Protein AF-A0A954SCN5-F1 (afdb_monomer_lite)

Structure (mmCIF, N/CA/C/O backbone):
data_AF-A0A954SCN5-F1
#
_entry.id   AF-A0A954SCN5-F1
#
loop_
_atom_site.group_PDB
_atom_site.id
_atom_site.type_symbol
_atom_site.label_atom_id
_atom_site.label_alt_id
_atom_site.label_comp_id
_atom_site.label_asym_id
_atom_site.label_entity_id
_atom_site.label_seq_id
_atom_site.pdbx_PDB_ins_code
_atom_site.Cartn_x
_atom_site.Cartn_y
_atom_site.Cartn_z
_atom_site.occupancy
_atom_site.B_iso_or_equiv
_atom_site.auth_seq_id
_atom_site.auth_comp_id
_atom_site.auth_asym_id
_atom_site.auth_atom_id
_atom_site.pdbx_PDB_model_num
ATOM 1 N N . MET A 1 1 ? 7.793 7.315 -69.619 1.00 40.84 1 MET A N 1
ATOM 2 C CA . MET A 1 1 ? 7.894 6.250 -68.596 1.00 40.84 1 MET A CA 1
ATOM 3 C C . MET A 1 1 ? 8.295 6.892 -67.273 1.00 40.84 1 MET A C 1
ATOM 5 O O . MET A 1 1 ? 9.428 7.329 -67.147 1.00 40.84 1 MET A O 1
ATOM 9 N N . ARG A 1 2 ? 7.357 7.058 -66.333 1.00 42.47 2 ARG A N 1
ATOM 10 C CA . ARG A 1 2 ? 7.605 7.572 -64.973 1.00 42.47 2 ARG A CA 1
ATOM 11 C C . ARG A 1 2 ? 7.164 6.473 -64.011 1.00 42.47 2 ARG A C 1
ATOM 13 O O . ARG A 1 2 ? 5.983 6.153 -63.969 1.00 42.47 2 ARG A O 1
ATOM 20 N N . MET A 1 3 ? 8.121 5.859 -63.327 1.00 42.41 3 MET A N 1
ATOM 21 C CA . MET A 1 3 ? 7.890 4.752 -62.403 1.00 42.41 3 MET A CA 1
ATOM 22 C C . MET A 1 3 ? 7.746 5.337 -60.997 1.00 42.41 3 MET A C 1
ATOM 24 O O . MET A 1 3 ? 8.707 5.869 -60.448 1.00 42.41 3 MET A O 1
ATOM 28 N N . GLN A 1 4 ? 6.529 5.322 -60.453 1.00 46.72 4 GLN A N 1
ATOM 29 C CA . GLN A 1 4 ? 6.263 5.678 -59.061 1.00 46.72 4 GLN A CA 1
ATOM 30 C C . GLN A 1 4 ? 6.435 4.416 -58.208 1.00 46.72 4 GLN A C 1
ATOM 32 O O . GLN A 1 4 ? 5.662 3.472 -58.350 1.00 46.72 4 GLN A O 1
ATOM 37 N N . LEU A 1 5 ? 7.455 4.386 -57.344 1.00 46.91 5 LEU A N 1
ATOM 38 C CA . LEU A 1 5 ? 7.540 3.391 -56.275 1.00 46.91 5 LEU A CA 1
ATOM 39 C C . LEU A 1 5 ? 6.597 3.811 -55.144 1.00 46.91 5 LEU A C 1
ATOM 41 O O . LEU A 1 5 ? 6.827 4.812 -54.467 1.00 46.91 5 LEU A O 1
ATOM 45 N N . LEU A 1 6 ? 5.539 3.028 -54.951 1.00 47.97 6 LEU A N 1
ATOM 46 C CA . LEU A 1 6 ? 4.657 3.116 -53.797 1.00 47.97 6 LEU A CA 1
ATOM 47 C C . LEU A 1 6 ? 5.361 2.427 -52.615 1.00 47.97 6 LEU A C 1
ATOM 49 O O . LEU A 1 6 ? 5.462 1.202 -52.567 1.00 47.97 6 LEU A O 1
ATOM 53 N N . GLY A 1 7 ? 5.902 3.216 -51.688 1.00 48.44 7 GLY A N 1
ATOM 54 C CA . GLY A 1 7 ? 6.457 2.715 -50.432 1.00 48.44 7 GLY A CA 1
ATOM 55 C C . GLY A 1 7 ? 5.331 2.244 -49.517 1.00 48.44 7 GLY A C 1
ATOM 56 O O . GLY A 1 7 ? 4.595 3.056 -48.962 1.00 48.44 7 GLY A O 1
ATOM 57 N N . MET A 1 8 ? 5.175 0.929 -49.387 1.00 52.06 8 MET A N 1
ATOM 58 C CA . MET A 1 8 ? 4.212 0.301 -48.489 1.00 52.06 8 MET A CA 1
ATOM 59 C C . MET A 1 8 ? 4.781 0.313 -47.065 1.00 52.06 8 MET A C 1
ATOM 61 O O . MET A 1 8 ? 5.504 -0.594 -46.657 1.00 52.06 8 MET A O 1
ATOM 65 N N . THR A 1 9 ? 4.490 1.374 -46.313 1.00 59.44 9 THR A N 1
ATOM 66 C CA . THR A 1 9 ? 4.829 1.470 -44.890 1.00 59.44 9 THR A CA 1
ATOM 67 C C . THR A 1 9 ? 3.979 0.465 -44.117 1.00 59.44 9 THR A C 1
ATOM 69 O O . THR A 1 9 ? 2.785 0.666 -43.903 1.00 59.44 9 THR A O 1
ATOM 72 N N . CYS A 1 10 ? 4.587 -0.654 -43.729 1.00 43.25 10 CYS A N 1
ATOM 73 C CA . CYS A 1 10 ? 3.977 -1.639 -42.850 1.00 43.25 10 CYS A CA 1
ATOM 74 C C . CYS A 1 10 ? 3.870 -1.034 -41.441 1.00 43.25 10 CYS A C 1
ATOM 76 O O . CYS A 1 10 ? 4.839 -1.016 -40.684 1.00 43.25 10 CYS A O 1
ATOM 78 N N . CYS A 1 11 ? 2.702 -0.489 -41.094 1.00 50.59 11 CYS A N 1
ATOM 79 C CA . CYS A 1 11 ? 2.369 -0.175 -39.710 1.00 50.59 11 CYS A CA 1
ATOM 80 C C . CYS A 1 11 ? 2.245 -1.492 -38.939 1.00 50.59 11 CYS A C 1
ATOM 82 O O . CYS A 1 11 ? 1.202 -2.144 -38.971 1.00 50.59 11 CYS A O 1
ATOM 84 N N . LEU A 1 12 ? 3.315 -1.887 -38.250 1.00 52.00 12 LEU A N 1
ATOM 85 C CA . LEU A 1 12 ? 3.255 -2.901 -37.204 1.00 52.00 12 LEU A CA 1
ATOM 86 C C . LEU A 1 12 ? 2.346 -2.359 -36.098 1.00 52.00 12 LEU A C 1
ATOM 88 O O . LEU A 1 12 ? 2.745 -1.522 -35.290 1.00 52.00 12 LEU A O 1
ATOM 92 N N . LEU A 1 13 ? 1.088 -2.796 -36.107 1.00 47.56 13 LEU A N 1
ATOM 93 C CA . LEU A 1 13 ? 0.166 -2.575 -35.006 1.00 47.56 13 LEU A CA 1
ATOM 94 C C . LEU A 1 13 ? 0.735 -3.317 -33.799 1.00 47.56 13 LEU A C 1
ATOM 96 O O . LEU A 1 13 ? 0.722 -4.545 -33.748 1.00 47.56 13 LEU A O 1
ATOM 100 N N . TRP A 1 14 ? 1.274 -2.556 -32.850 1.00 53.56 14 TRP A N 1
ATOM 101 C CA . TRP A 1 14 ? 1.731 -3.072 -31.570 1.00 53.56 14 TRP A CA 1
ATOM 102 C C . TRP A 1 14 ? 0.504 -3.613 -30.834 1.00 53.56 14 TRP A C 1
ATOM 104 O O . TRP A 1 14 ? -0.283 -2.869 -30.248 1.00 53.56 14 TRP A O 1
ATOM 114 N N . THR A 1 15 ? 0.278 -4.918 -30.925 1.00 53.78 15 THR A N 1
ATOM 115 C CA . THR A 1 15 ? -0.713 -5.589 -30.094 1.00 53.78 15 THR A CA 1
ATOM 116 C C . THR A 1 15 ? -0.246 -5.446 -28.654 1.00 53.78 15 THR A C 1
ATOM 118 O O . THR A 1 15 ? 0.832 -5.934 -28.317 1.00 53.78 15 THR A O 1
ATOM 121 N N . ALA A 1 16 ? -1.025 -4.760 -27.816 1.00 57.28 16 ALA A N 1
ATOM 122 C CA . ALA A 1 16 ? -0.780 -4.730 -26.382 1.00 57.28 16 ALA A CA 1
ATOM 123 C C . ALA A 1 16 ? -0.778 -6.179 -25.874 1.00 57.28 16 ALA A C 1
ATOM 125 O O . ALA A 1 16 ? -1.826 -6.828 -25.834 1.00 57.28 16 ALA A O 1
ATOM 126 N N . SER A 1 17 ? 0.406 -6.709 -25.566 1.00 55.81 17 SER A N 1
ATOM 127 C CA . SER A 1 17 ? 0.547 -8.050 -25.011 1.00 55.81 17 SER A CA 1
ATOM 128 C C . SER A 1 17 ? -0.240 -8.124 -23.710 1.00 55.81 17 SER A C 1
ATOM 130 O O . SER A 1 17 ? -0.035 -7.318 -22.811 1.00 55.81 17 SER A O 1
ATOM 132 N N . ALA A 1 18 ? -1.110 -9.126 -23.581 1.00 66.19 18 ALA A N 1
ATOM 133 C CA . ALA A 1 18 ? -1.807 -9.447 -22.332 1.00 66.19 18 ALA A CA 1
ATOM 134 C C . ALA A 1 18 ? -0.878 -10.087 -21.274 1.00 66.19 18 ALA A C 1
ATOM 136 O O . ALA A 1 18 ? -1.347 -10.694 -20.314 1.00 66.19 18 ALA A O 1
ATOM 137 N N . MET A 1 19 ? 0.435 -9.989 -21.481 1.00 86.19 19 MET A N 1
ATOM 138 C CA . MET A 1 19 ? 1.474 -10.594 -20.661 1.00 86.19 19 MET A CA 1
ATOM 139 C C . MET A 1 19 ? 2.050 -9.546 -19.711 1.00 86.19 19 MET A C 1
ATOM 141 O O . MET A 1 19 ? 2.024 -8.350 -20.004 1.00 86.19 19 MET A O 1
ATOM 145 N N . ALA A 1 20 ? 2.5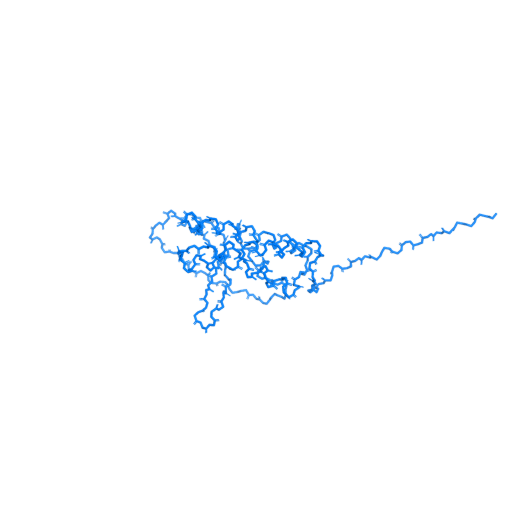85 -10.009 -18.585 1.00 91.88 20 ALA A N 1
ATOM 146 C CA . ALA A 1 20 ? 3.444 -9.193 -17.740 1.00 91.88 20 ALA A CA 1
ATOM 147 C C . ALA A 1 20 ? 4.634 -8.669 -18.570 1.00 91.88 20 ALA A C 1
ATOM 149 O O . ALA A 1 20 ? 5.142 -9.364 -19.454 1.00 91.88 20 ALA A O 1
ATOM 150 N N . GLN A 1 21 ? 5.019 -7.425 -18.320 1.00 94.38 21 GLN A N 1
ATOM 151 C CA . GLN A 1 21 ? 6.097 -6.709 -18.994 1.00 94.38 21 GLN A CA 1
ATOM 152 C C . GLN A 1 21 ? 6.635 -5.628 -18.048 1.00 94.38 21 GLN A C 1
ATOM 154 O O . GLN A 1 21 ? 5.882 -5.118 -17.209 1.00 94.38 21 GLN A O 1
ATOM 159 N N . PRO A 1 22 ? 7.901 -5.216 -18.193 1.00 96.69 22 PRO A N 1
ATOM 160 C CA . PRO A 1 22 ? 8.422 -4.094 -17.431 1.00 96.69 22 PRO A CA 1
ATOM 161 C C . PRO A 1 22 ? 7.685 -2.797 -17.788 1.00 96.69 22 PRO A C 1
ATOM 163 O O . PRO A 1 22 ? 7.154 -2.632 -18.891 1.00 96.69 22 PRO A O 1
ATOM 166 N N . ALA A 1 23 ? 7.683 -1.841 -16.860 1.00 97.06 23 ALA A N 1
ATOM 167 C CA . ALA A 1 23 ? 7.334 -0.465 -17.196 1.00 97.06 23 ALA A CA 1
ATOM 168 C C . ALA A 1 23 ? 8.365 0.111 -18.190 1.00 97.06 23 ALA A C 1
ATOM 170 O O . ALA A 1 23 ? 9.529 -0.299 -18.160 1.00 97.06 23 ALA A O 1
ATOM 171 N N . PRO A 1 24 ? 7.982 1.082 -19.041 1.00 97.31 24 PRO A N 1
ATOM 172 C CA . PRO A 1 24 ? 8.946 1.831 -19.841 1.00 97.31 24 PRO A CA 1
ATOM 173 C C . PRO A 1 24 ? 10.072 2.389 -18.964 1.00 97.31 24 PRO A C 1
ATOM 175 O O . PRO A 1 24 ? 9.809 2.891 -17.875 1.00 97.31 24 PRO A O 1
ATOM 178 N N . GLU A 1 25 ? 11.314 2.346 -19.448 1.00 97.50 25 GLU A N 1
ATOM 179 C CA . GLU A 1 25 ? 12.508 2.750 -18.690 1.00 97.50 25 GLU A CA 1
ATOM 180 C C . GLU A 1 25 ? 12.372 4.077 -17.910 1.00 97.50 25 GLU A C 1
ATOM 182 O O . GLU A 1 25 ? 12.637 4.076 -16.705 1.00 97.50 25 GLU A O 1
ATOM 187 N N . PRO A 1 26 ? 11.916 5.199 -18.514 1.00 98.12 26 PRO A N 1
ATOM 188 C CA . PRO A 1 26 ? 11.768 6.449 -17.766 1.00 98.12 26 PRO A CA 1
ATOM 189 C C . PRO A 1 26 ? 10.732 6.353 -16.637 1.00 98.12 26 PRO A C 1
ATOM 191 O O . PRO A 1 26 ? 10.919 6.954 -15.580 1.00 98.12 26 PRO A O 1
ATOM 194 N N . ASP A 1 27 ? 9.657 5.587 -16.832 1.00 98.50 27 ASP A N 1
ATOM 195 C CA . ASP A 1 27 ? 8.638 5.363 -15.807 1.00 98.50 27 ASP A CA 1
ATOM 196 C C . ASP A 1 27 ? 9.144 4.436 -14.705 1.00 98.50 27 ASP A C 1
ATOM 198 O O . ASP A 1 27 ? 8.900 4.704 -13.532 1.00 98.50 27 ASP A O 1
ATOM 202 N N . ARG A 1 28 ? 9.890 3.382 -15.058 1.00 98.44 28 ARG A N 1
ATOM 203 C CA . ARG A 1 28 ? 10.504 2.475 -14.085 1.00 98.44 28 ARG A CA 1
ATOM 204 C C . ARG A 1 28 ? 11.425 3.236 -13.135 1.00 98.44 28 ARG A C 1
ATOM 206 O O . ARG A 1 28 ? 11.223 3.157 -11.928 1.00 98.44 28 ARG A O 1
ATOM 213 N N . ILE A 1 29 ? 12.360 4.023 -13.674 1.00 98.56 29 ILE A N 1
ATOM 214 C CA . ILE A 1 29 ? 13.306 4.827 -12.879 1.00 98.56 29 ILE A CA 1
ATOM 215 C C . ILE A 1 29 ? 12.553 5.765 -11.930 1.00 98.56 29 ILE A C 1
ATOM 217 O O . ILE A 1 29 ? 12.872 5.862 -10.746 1.00 98.56 29 ILE A O 1
ATOM 221 N N . ARG A 1 30 ? 11.518 6.441 -12.435 1.00 98.62 30 ARG A N 1
ATOM 222 C CA . ARG A 1 30 ? 10.698 7.366 -11.647 1.00 98.62 30 ARG A CA 1
ATOM 223 C C . ARG A 1 30 ? 9.933 6.658 -10.523 1.00 98.62 30 ARG A C 1
ATOM 225 O O . ARG A 1 30 ? 9.871 7.172 -9.408 1.00 98.62 30 ARG A O 1
ATOM 232 N N . LEU A 1 31 ? 9.363 5.483 -10.795 1.00 98.81 31 LEU A N 1
ATOM 233 C CA . LEU A 1 31 ? 8.662 4.672 -9.794 1.00 98.81 31 LEU A CA 1
ATOM 234 C C . LEU A 1 31 ? 9.622 4.111 -8.736 1.00 98.81 31 LEU A C 1
ATOM 236 O O . LEU A 1 31 ? 9.275 4.089 -7.557 1.00 98.81 31 LEU A O 1
ATOM 240 N N . GLU A 1 32 ? 10.825 3.692 -9.131 1.00 98.81 32 GLU A N 1
ATOM 241 C CA . GLU A 1 32 ? 11.883 3.242 -8.216 1.00 98.81 32 GLU A CA 1
ATOM 242 C C . GLU A 1 32 ? 12.335 4.370 -7.283 1.00 98.81 32 GLU A C 1
ATOM 244 O O . GLU A 1 32 ? 12.417 4.167 -6.071 1.00 98.81 32 GLU A O 1
ATOM 249 N N . GLN A 1 33 ? 12.547 5.575 -7.819 1.00 98.81 33 GLN A N 1
ATOM 250 C CA . GLN A 1 33 ? 12.853 6.766 -7.020 1.00 98.81 33 GLN A CA 1
ATOM 251 C C . GLN A 1 33 ? 11.730 7.073 -6.023 1.00 98.81 33 GLN A C 1
ATOM 253 O O . GLN A 1 33 ? 11.984 7.200 -4.826 1.00 98.81 33 GLN A O 1
ATOM 258 N N . GLY A 1 34 ? 10.477 7.106 -6.486 1.00 98.81 34 GLY A N 1
ATOM 259 C CA . GLY A 1 34 ? 9.328 7.353 -5.614 1.00 98.81 34 GLY A CA 1
ATOM 260 C C . GLY A 1 34 ? 9.143 6.281 -4.532 1.00 98.81 34 GLY A C 1
ATOM 261 O O . GLY A 1 34 ? 8.738 6.595 -3.410 1.00 98.81 34 GLY A O 1
ATOM 262 N N . LEU A 1 35 ? 9.465 5.019 -4.836 1.00 98.88 35 LEU A N 1
ATOM 263 C CA . LEU A 1 35 ? 9.464 3.927 -3.864 1.00 98.88 35 LEU A CA 1
ATOM 264 C C . LEU A 1 35 ? 10.562 4.100 -2.807 1.00 98.88 35 LEU A C 1
ATOM 266 O O . LEU A 1 35 ? 10.306 3.843 -1.627 1.00 98.88 35 LEU A O 1
ATOM 270 N N . GLU A 1 36 ? 11.764 4.517 -3.201 1.00 98.81 36 GLU A N 1
ATOM 271 C CA . GLU A 1 36 ? 12.873 4.746 -2.270 1.00 98.81 36 GLU A CA 1
ATOM 272 C C . GLU A 1 36 ? 12.588 5.931 -1.338 1.00 98.81 36 GLU A C 1
ATOM 274 O O . GLU A 1 36 ? 12.784 5.835 -0.122 1.00 98.81 36 GLU A O 1
ATOM 279 N N . GLU A 1 37 ? 12.030 7.015 -1.878 1.00 98.69 37 GLU A N 1
ATOM 280 C CA . GLU A 1 37 ? 11.564 8.165 -1.100 1.00 98.69 37 GLU A CA 1
ATOM 281 C C . GLU A 1 37 ? 10.512 7.748 -0.067 1.00 98.69 37 GLU A C 1
ATOM 283 O O . GLU A 1 37 ? 10.678 8.002 1.129 1.00 98.69 37 GLU A O 1
ATOM 288 N N . LEU A 1 38 ? 9.453 7.050 -0.494 1.00 98.69 38 LEU A N 1
ATOM 289 C CA . LEU A 1 38 ? 8.402 6.576 0.409 1.00 98.69 38 LEU A CA 1
ATOM 290 C C . LEU A 1 38 ? 8.958 5.608 1.467 1.00 98.69 38 LEU A C 1
ATOM 292 O O . LEU A 1 38 ? 8.599 5.689 2.642 1.00 98.69 38 LEU A O 1
ATOM 296 N N . SER A 1 39 ? 9.871 4.717 1.074 1.00 98.44 39 SER A N 1
ATOM 297 C CA . SER A 1 39 ? 10.533 3.783 1.994 1.00 98.44 39 SER A CA 1
ATOM 298 C C . SER A 1 39 ? 11.375 4.516 3.038 1.00 98.44 39 SER A C 1
ATOM 300 O O . SER A 1 39 ? 11.397 4.121 4.204 1.00 98.44 39 SER A O 1
ATOM 302 N N . THR A 1 40 ? 12.039 5.602 2.648 1.00 98.44 40 THR A N 1
ATOM 303 C CA . THR A 1 40 ? 12.792 6.468 3.560 1.00 98.44 40 THR A CA 1
ATOM 304 C C . THR A 1 40 ? 11.864 7.173 4.545 1.00 98.44 40 THR A C 1
ATOM 306 O O . THR A 1 40 ? 12.113 7.143 5.752 1.00 98.44 40 THR A O 1
ATOM 309 N N . GLN A 1 41 ? 10.747 7.726 4.068 1.00 97.50 41 GLN A N 1
ATOM 310 C CA . GLN A 1 41 ? 9.759 8.371 4.932 1.00 97.50 41 GLN A CA 1
ATOM 311 C C . GLN A 1 41 ? 9.169 7.379 5.952 1.00 97.50 41 GLN A C 1
ATOM 313 O O . GLN A 1 41 ? 9.118 7.687 7.142 1.00 97.50 41 GLN A O 1
ATOM 318 N N . LEU A 1 42 ? 8.829 6.156 5.528 1.00 96.94 42 LEU A N 1
ATOM 319 C CA . LEU A 1 42 ? 8.351 5.082 6.412 1.00 96.94 42 LEU A CA 1
ATOM 320 C C . LEU A 1 42 ? 9.377 4.692 7.487 1.00 96.94 42 LEU A C 1
ATOM 322 O O . LEU A 1 42 ? 9.004 4.433 8.632 1.00 96.94 42 LEU A O 1
ATOM 326 N N . LYS A 1 43 ? 10.671 4.647 7.144 1.00 96.31 43 LYS A N 1
ATOM 327 C CA . LYS A 1 43 ? 11.749 4.387 8.116 1.00 96.31 43 LYS A CA 1
ATOM 328 C C . LYS A 1 43 ? 11.898 5.520 9.131 1.00 96.31 43 LYS A C 1
ATOM 330 O O . LYS A 1 43 ? 12.253 5.246 10.270 1.00 96.31 43 LYS A O 1
ATOM 335 N N . SER A 1 44 ? 11.623 6.761 8.727 1.00 94.75 44 SER A N 1
ATOM 336 C CA . SER A 1 44 ? 11.718 7.944 9.595 1.00 94.75 44 SER A CA 1
ATOM 337 C C . SER A 1 44 ? 10.520 8.146 10.529 1.00 94.75 44 SER A C 1
ATOM 339 O O . SER A 1 44 ? 10.564 9.022 11.391 1.00 94.75 44 SER A O 1
ATOM 341 N N . LEU A 1 45 ? 9.446 7.362 10.367 1.00 94.19 45 LEU A N 1
ATOM 342 C CA . LEU A 1 45 ? 8.301 7.408 11.272 1.00 94.19 45 LEU A CA 1
ATOM 343 C C . LEU A 1 45 ? 8.729 7.029 12.694 1.00 94.19 45 LEU A C 1
ATOM 345 O O . LEU A 1 45 ? 9.339 5.978 12.901 1.00 94.19 45 LEU A O 1
ATOM 349 N N . GLY A 1 46 ? 8.364 7.879 13.657 1.00 89.50 46 GLY A N 1
ATOM 350 C CA . GLY A 1 46 ? 8.493 7.600 15.087 1.00 89.50 46 GLY A CA 1
ATOM 351 C C . GLY A 1 46 ? 7.499 6.541 15.574 1.00 89.50 46 GLY A C 1
ATOM 352 O O . GLY A 1 46 ? 7.017 5.704 14.808 1.00 89.50 46 GLY A O 1
ATOM 353 N N . GLU A 1 47 ? 7.173 6.578 16.866 1.00 89.88 47 GLU A N 1
ATOM 354 C CA . GLU A 1 47 ? 6.178 5.673 17.446 1.00 89.88 47 GLU A CA 1
ATOM 355 C C . GLU A 1 47 ? 4.781 5.967 16.881 1.00 89.88 47 GLU A C 1
ATOM 357 O O . GLU A 1 47 ? 4.189 7.015 17.129 1.00 89.88 47 GLU A O 1
ATOM 362 N N . VAL A 1 48 ? 4.260 5.020 16.105 1.00 91.31 48 VAL A N 1
ATOM 363 C CA . VAL A 1 48 ? 2.915 5.036 15.519 1.00 91.31 48 VAL A CA 1
ATOM 364 C C . VAL A 1 48 ? 2.268 3.670 15.730 1.00 91.31 48 VAL A C 1
ATOM 366 O O . VAL A 1 48 ? 2.963 2.669 15.922 1.00 91.31 48 VAL A O 1
ATOM 369 N N . SER A 1 49 ? 0.937 3.598 15.677 1.00 88.69 49 SER A N 1
ATOM 370 C CA . SER A 1 49 ? 0.233 2.313 15.752 1.00 88.69 49 SER A CA 1
ATOM 371 C C . SER A 1 49 ? 0.709 1.368 14.648 1.00 88.69 49 SER A C 1
ATOM 373 O O . SER A 1 49 ? 0.743 1.753 13.477 1.00 88.69 49 SER A O 1
ATOM 375 N N . ALA A 1 50 ? 1.011 0.116 15.004 1.00 89.00 50 ALA A N 1
ATOM 376 C CA . ALA A 1 50 ? 1.430 -0.907 14.045 1.00 89.00 50 ALA A CA 1
ATOM 377 C C . ALA A 1 50 ? 0.409 -1.078 12.907 1.00 89.00 50 ALA A C 1
ATOM 379 O O . ALA A 1 50 ? 0.786 -1.091 11.743 1.00 89.00 50 ALA A O 1
ATOM 380 N N . VAL A 1 51 ? -0.888 -1.082 13.233 1.00 86.81 51 VAL A N 1
ATOM 381 C CA . VAL A 1 51 ? -1.966 -1.211 12.237 1.00 86.81 51 VAL A CA 1
ATOM 382 C C . VAL A 1 51 ? -1.961 -0.039 11.252 1.00 86.81 51 VAL A C 1
ATOM 384 O O . VAL A 1 51 ? -2.076 -0.235 10.050 1.00 86.81 51 VAL A O 1
ATOM 387 N N . GLN A 1 52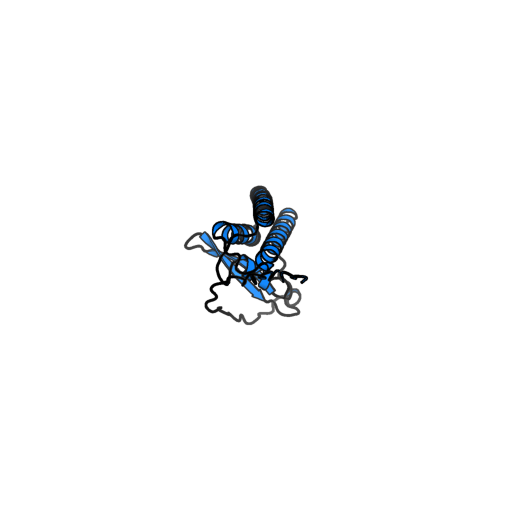 ? -1.790 1.188 11.745 1.00 87.31 52 GLN A N 1
ATOM 388 C CA . GLN A 1 52 ? -1.787 2.370 10.877 1.00 87.31 52 GLN A CA 1
ATOM 389 C C . GLN A 1 52 ? -0.514 2.430 10.021 1.00 87.31 52 GLN A C 1
ATOM 391 O O . GLN A 1 52 ? -0.549 2.872 8.874 1.00 87.31 52 GLN A O 1
ATOM 396 N N . ARG A 1 53 ? 0.615 1.954 10.562 1.00 94.62 53 ARG A N 1
ATOM 397 C CA . ARG A 1 53 ? 1.864 1.795 9.814 1.00 94.62 53 ARG A CA 1
ATOM 398 C C . ARG A 1 53 ? 1.708 0.785 8.679 1.00 94.62 53 ARG A C 1
ATOM 400 O O . ARG A 1 53 ? 2.177 1.058 7.577 1.00 94.62 53 ARG A O 1
ATOM 407 N N . ASP A 1 54 ? 1.026 -0.330 8.930 1.00 96.38 54 ASP A N 1
ATOM 408 C CA . ASP A 1 54 ? 0.788 -1.386 7.941 1.00 96.38 54 ASP A CA 1
ATOM 409 C C . ASP A 1 54 ? 0.028 -0.864 6.713 1.00 96.38 54 ASP A C 1
ATOM 411 O O . ASP A 1 54 ? 0.383 -1.198 5.581 1.00 96.38 54 ASP A O 1
ATOM 415 N N . ASP A 1 55 ? -0.964 0.013 6.911 1.00 95.19 55 ASP A N 1
ATOM 416 C CA . ASP A 1 55 ? -1.712 0.646 5.817 1.00 95.19 55 ASP A CA 1
ATOM 417 C C . ASP A 1 55 ? -0.817 1.493 4.899 1.00 95.19 55 ASP A C 1
ATOM 419 O O . ASP A 1 55 ? -1.035 1.537 3.685 1.00 95.19 55 ASP A O 1
ATOM 423 N N . ALA A 1 56 ? 0.186 2.178 5.453 1.00 95.56 56 ALA A N 1
ATOM 424 C CA . ALA A 1 56 ? 1.150 2.956 4.677 1.00 95.56 56 ALA A CA 1
ATOM 425 C C . ALA A 1 56 ? 2.217 2.056 4.024 1.00 95.56 56 ALA A C 1
ATOM 427 O O . ALA A 1 56 ? 2.589 2.259 2.865 1.00 95.56 56 ALA A O 1
ATOM 428 N N . GLU A 1 57 ? 2.682 1.030 4.741 1.00 97.38 57 GLU A N 1
ATOM 429 C CA . GLU A 1 57 ? 3.675 0.070 4.250 1.00 97.38 57 GLU A CA 1
ATOM 430 C C . GLU A 1 57 ? 3.144 -0.765 3.078 1.00 97.38 57 GLU A C 1
ATOM 432 O O . GLU A 1 57 ? 3.889 -1.053 2.136 1.00 97.38 57 GLU A O 1
ATOM 437 N N . LEU A 1 58 ? 1.848 -1.089 3.081 1.00 97.94 58 LEU A N 1
ATOM 438 C CA . LEU A 1 58 ? 1.189 -1.784 1.979 1.00 97.94 58 LEU A CA 1
ATOM 439 C C . LEU A 1 58 ? 1.367 -1.046 0.644 1.00 97.94 58 LEU A C 1
ATOM 441 O O . LEU A 1 58 ? 1.639 -1.693 -0.366 1.00 97.94 58 LEU A O 1
ATOM 445 N N . CYS A 1 59 ? 1.279 0.289 0.624 1.00 98.12 59 CYS A N 1
ATOM 446 C CA . CYS A 1 59 ? 1.473 1.076 -0.596 1.00 98.12 59 CYS A CA 1
ATOM 447 C C . CYS A 1 59 ? 2.890 0.902 -1.164 1.00 98.12 59 CYS A C 1
ATOM 449 O O . CYS A 1 59 ? 3.062 0.625 -2.353 1.00 98.12 59 CYS A O 1
ATOM 451 N N . ALA A 1 60 ? 3.912 1.002 -0.308 1.00 98.50 60 ALA A N 1
ATOM 452 C CA . ALA A 1 60 ? 5.300 0.789 -0.713 1.00 98.50 60 ALA A CA 1
ATOM 453 C C . ALA A 1 60 ? 5.534 -0.656 -1.176 1.00 98.50 60 ALA A C 1
ATOM 455 O O . ALA A 1 60 ? 6.203 -0.894 -2.183 1.00 98.50 60 ALA A O 1
ATOM 456 N N . ARG A 1 61 ? 4.952 -1.639 -0.477 1.00 98.38 61 ARG A N 1
ATOM 457 C CA . ARG A 1 61 ? 5.054 -3.044 -0.875 1.00 98.38 61 ARG A CA 1
ATOM 458 C C . ARG A 1 61 ? 4.423 -3.292 -2.239 1.00 98.38 61 ARG A C 1
ATOM 460 O O . ARG A 1 61 ? 5.062 -3.934 -3.068 1.00 98.38 61 ARG A O 1
ATOM 467 N N . ALA A 1 62 ? 3.228 -2.768 -2.487 1.00 98.62 62 ALA A N 1
ATOM 468 C CA . ALA A 1 62 ? 2.525 -2.954 -3.748 1.00 98.62 62 ALA A CA 1
ATOM 469 C C . ALA A 1 62 ? 3.369 -2.469 -4.936 1.00 98.62 62 ALA A C 1
ATOM 471 O O . ALA A 1 62 ? 3.537 -3.197 -5.917 1.00 98.62 62 ALA A O 1
ATOM 472 N N . VAL A 1 63 ? 3.963 -1.276 -4.817 1.00 98.75 63 VAL A N 1
ATOM 473 C CA . VAL A 1 63 ? 4.844 -0.698 -5.846 1.00 98.75 63 VAL A CA 1
ATOM 474 C C . VAL A 1 63 ? 6.132 -1.515 -5.996 1.00 98.75 63 VAL A C 1
ATOM 476 O O . VAL A 1 63 ? 6.556 -1.810 -7.111 1.00 98.75 63 VAL A O 1
ATOM 479 N N . ARG A 1 64 ? 6.723 -1.974 -4.886 1.00 98.69 64 ARG A N 1
ATOM 480 C CA . ARG A 1 64 ? 7.882 -2.878 -4.921 1.00 98.69 64 ARG A CA 1
ATOM 481 C C . ARG A 1 64 ? 7.571 -4.177 -5.662 1.00 98.69 64 ARG A C 1
ATOM 483 O O . ARG A 1 64 ? 8.407 -4.637 -6.431 1.00 98.69 64 ARG A O 1
ATOM 490 N N . MET A 1 65 ? 6.409 -4.785 -5.422 1.00 98.50 65 MET A N 1
ATOM 491 C CA . MET A 1 65 ? 6.040 -6.066 -6.034 1.00 98.50 65 MET A CA 1
ATOM 492 C C . MET A 1 65 ? 5.802 -5.928 -7.536 1.00 98.50 65 MET A C 1
ATOM 494 O O . MET A 1 65 ? 6.367 -6.714 -8.292 1.00 98.50 65 MET A O 1
ATOM 498 N N . ILE A 1 66 ? 5.058 -4.908 -7.983 1.00 98.50 66 ILE A N 1
ATOM 499 C CA . ILE A 1 66 ? 4.819 -4.713 -9.422 1.00 98.50 66 ILE A CA 1
ATOM 500 C C . ILE A 1 66 ? 6.119 -4.415 -10.187 1.00 98.50 66 ILE A C 1
ATOM 502 O O . ILE A 1 66 ? 6.286 -4.906 -11.301 1.00 98.50 66 ILE A O 1
ATOM 506 N N . LEU A 1 67 ? 7.056 -3.664 -9.587 1.00 98.69 67 LEU A N 1
ATOM 507 C CA . LEU A 1 67 ? 8.377 -3.399 -10.167 1.00 98.69 67 LEU A CA 1
ATOM 508 C C . LEU A 1 67 ? 9.230 -4.670 -10.207 1.00 98.69 67 LEU A C 1
ATOM 510 O O . LEU A 1 67 ? 9.763 -5.017 -11.254 1.00 98.69 67 LEU A O 1
ATOM 514 N N . LYS A 1 68 ? 9.316 -5.394 -9.083 1.00 98.38 68 LYS A N 1
ATOM 515 C CA . LYS A 1 68 ? 10.126 -6.614 -8.949 1.00 98.38 68 LYS A CA 1
ATOM 516 C C . LYS A 1 68 ? 9.700 -7.717 -9.915 1.00 98.38 68 LYS A C 1
ATOM 518 O O . LYS A 1 68 ? 10.548 -8.461 -10.395 1.00 98.38 68 LYS A O 1
ATOM 523 N N . HIS A 1 69 ? 8.397 -7.869 -10.121 1.00 97.81 69 HIS A N 1
ATOM 524 C CA . HIS A 1 69 ? 7.835 -8.944 -10.933 1.00 97.81 69 HIS A CA 1
ATOM 525 C C . HIS A 1 69 ? 7.478 -8.503 -12.355 1.00 97.81 69 HIS A C 1
ATOM 527 O O . HIS A 1 69 ? 7.004 -9.327 -13.131 1.00 97.81 69 HIS A O 1
ATOM 533 N N . GLU A 1 70 ? 7.726 -7.234 -12.702 1.00 97.62 70 GLU A N 1
ATOM 534 C CA . GLU A 1 70 ? 7.440 -6.673 -14.025 1.00 97.62 70 GLU A CA 1
ATOM 535 C C . GLU A 1 70 ? 5.980 -6.915 -14.452 1.00 97.62 70 GLU A C 1
ATOM 537 O O . GLU A 1 70 ? 5.670 -7.293 -15.576 1.00 97.62 70 GLU A O 1
ATOM 542 N N . GLU A 1 71 ? 5.036 -6.719 -13.531 1.00 97.06 71 GLU A N 1
ATOM 543 C CA . GLU A 1 71 ? 3.625 -7.077 -13.730 1.00 97.06 71 GLU A CA 1
ATOM 544 C C . GLU A 1 71 ? 2.790 -5.919 -14.318 1.00 97.06 71 GLU A C 1
ATOM 546 O O . GLU A 1 71 ? 1.656 -5.655 -13.902 1.00 97.06 71 GLU A O 1
ATOM 551 N N . PHE A 1 72 ? 3.326 -5.197 -15.312 1.00 97.38 72 PHE A N 1
ATOM 552 C CA . PHE A 1 72 ? 2.627 -4.087 -15.978 1.00 97.38 72 PHE A CA 1
ATOM 553 C C . PHE A 1 72 ? 1.797 -4.558 -17.182 1.00 97.38 72 PHE A C 1
ATOM 555 O O . PHE A 1 72 ? 2.082 -4.254 -18.337 1.00 97.38 72 PHE A O 1
ATOM 562 N N . PHE A 1 73 ? 0.689 -5.250 -16.917 1.00 95.38 73 PHE A N 1
ATOM 563 C CA . PHE A 1 73 ? -0.183 -5.820 -17.959 1.00 95.38 73 PHE A CA 1
ATOM 564 C C . PHE A 1 73 ? -0.831 -4.794 -18.910 1.00 95.38 73 PHE A C 1
ATOM 566 O O . PHE A 1 73 ? -1.326 -5.162 -19.975 1.00 95.38 73 PHE A O 1
ATOM 573 N N . LYS A 1 74 ? -0.900 -3.509 -18.528 1.00 94.75 74 LYS A N 1
ATOM 574 C CA . LYS A 1 74 ? -1.446 -2.419 -19.358 1.00 94.75 74 LYS A CA 1
ATOM 575 C C . LYS A 1 74 ? -0.646 -1.134 -19.146 1.00 94.75 74 LYS A C 1
ATOM 577 O O . LYS A 1 74 ? -0.230 -0.890 -18.014 1.00 94.75 74 LYS A O 1
ATOM 582 N N . PRO A 1 75 ? -0.559 -0.234 -20.146 1.00 94.31 75 PRO A N 1
ATOM 583 C CA . PRO A 1 75 ? 0.105 1.065 -19.979 1.00 94.31 75 PRO A CA 1
ATOM 584 C C . PRO A 1 75 ? -0.436 1.888 -18.800 1.00 94.31 75 PRO A C 1
ATOM 586 O O . PRO A 1 75 ? 0.303 2.605 -18.135 1.00 94.31 75 PRO A O 1
ATOM 589 N N . SER A 1 76 ? -1.726 1.738 -18.478 1.00 95.81 76 SER A N 1
ATOM 590 C CA . SER A 1 76 ? -2.347 2.429 -17.346 1.00 95.81 76 SER A CA 1
ATOM 591 C C . SER A 1 76 ? -1.780 2.025 -15.981 1.00 95.81 76 SER A C 1
ATOM 593 O O . SER A 1 76 ? -1.979 2.766 -15.025 1.00 95.81 76 SER A O 1
ATOM 595 N N . TYR A 1 77 ? -1.099 0.878 -15.856 1.00 97.88 77 TYR A N 1
ATOM 596 C CA . TYR A 1 77 ? -0.590 0.380 -14.571 1.00 97.88 77 TYR A CA 1
ATOM 597 C C . TYR A 1 77 ? 0.511 1.281 -14.005 1.00 97.88 77 TYR A C 1
ATOM 599 O O . TYR A 1 77 ? 0.617 1.388 -12.789 1.00 97.88 77 TYR A O 1
ATOM 607 N N . VAL A 1 78 ? 1.249 1.998 -14.861 1.00 98.31 78 VAL A N 1
ATOM 608 C CA . VAL A 1 78 ? 2.192 3.043 -14.432 1.00 98.31 78 VAL A CA 1
ATOM 609 C C . VAL A 1 78 ? 1.459 4.116 -13.625 1.00 98.31 78 VAL A C 1
ATOM 611 O O . VAL A 1 78 ? 1.815 4.390 -12.484 1.00 98.31 78 VAL A O 1
ATOM 614 N N . LYS A 1 79 ? 0.354 4.643 -14.167 1.00 98.12 79 LYS A N 1
ATOM 615 C CA . LYS A 1 79 ? -0.476 5.636 -13.473 1.00 98.12 79 LYS A CA 1
ATOM 616 C C . LYS A 1 79 ? -1.070 5.084 -12.173 1.00 98.12 79 LYS A C 1
ATOM 618 O O . LYS A 1 79 ? -1.184 5.820 -11.200 1.00 98.12 79 LYS A O 1
ATOM 623 N N . LEU A 1 80 ? -1.460 3.808 -12.145 1.00 98.31 80 LEU A N 1
ATOM 624 C CA . LEU A 1 80 ? -1.950 3.181 -10.912 1.00 98.31 80 LEU A CA 1
ATOM 625 C C . LEU A 1 80 ? -0.839 3.101 -9.853 1.00 98.31 80 LEU A C 1
ATOM 627 O O . LEU A 1 80 ? -1.102 3.357 -8.683 1.00 98.31 80 LEU A O 1
ATOM 631 N N . ALA A 1 81 ? 0.396 2.782 -10.248 1.00 98.69 81 ALA A N 1
ATOM 632 C CA . ALA A 1 81 ? 1.536 2.747 -9.334 1.00 98.69 81 ALA A CA 1
ATOM 633 C C . ALA A 1 81 ? 1.836 4.141 -8.762 1.00 98.69 81 ALA A C 1
ATOM 635 O O . ALA A 1 81 ? 2.044 4.267 -7.557 1.00 98.69 81 ALA A O 1
ATOM 636 N N . ASP A 1 82 ? 1.746 5.186 -9.589 1.00 98.50 82 ASP A N 1
ATOM 637 C CA . ASP A 1 82 ? 1.851 6.578 -9.139 1.00 98.50 82 ASP A CA 1
ATOM 638 C C . ASP A 1 82 ? 0.785 6.939 -8.101 1.00 98.50 82 ASP A C 1
ATOM 640 O O . ASP A 1 82 ? 1.107 7.473 -7.042 1.00 98.50 82 ASP A O 1
ATOM 644 N N . GLN A 1 83 ? -0.475 6.571 -8.354 1.00 98.38 83 GLN A N 1
ATOM 645 C CA . GLN A 1 83 ? -1.571 6.794 -7.406 1.00 98.38 83 GLN A CA 1
ATOM 646 C C . GLN A 1 83 ? -1.336 6.083 -6.069 1.00 98.38 83 GLN A C 1
ATOM 648 O O . GLN A 1 83 ? -1.666 6.620 -5.012 1.00 98.38 83 GLN A O 1
ATOM 653 N N . VAL A 1 84 ? -0.760 4.881 -6.096 1.00 98.62 84 VAL A N 1
ATOM 654 C CA . VAL A 1 84 ? -0.436 4.129 -4.877 1.00 98.62 84 VAL A CA 1
ATOM 655 C C . VAL A 1 84 ? 0.739 4.762 -4.126 1.00 98.62 84 VAL A C 1
ATOM 657 O O . VAL A 1 84 ? 0.701 4.824 -2.897 1.00 98.62 84 VAL A O 1
ATOM 660 N N . LEU A 1 85 ? 1.746 5.291 -4.829 1.00 98.75 85 LEU A N 1
ATOM 661 C CA . LEU A 1 85 ? 2.813 6.084 -4.209 1.00 98.75 85 LEU A CA 1
ATOM 662 C C . LEU A 1 85 ? 2.260 7.354 -3.551 1.00 98.75 85 LEU A C 1
ATOM 664 O O . LEU A 1 85 ? 2.610 7.647 -2.407 1.00 98.75 85 LEU A O 1
ATOM 668 N N . ASP A 1 86 ? 1.370 8.077 -4.236 1.00 98.31 86 ASP A N 1
ATOM 669 C CA . ASP A 1 86 ? 0.700 9.264 -3.696 1.00 98.31 86 ASP A CA 1
ATOM 670 C C . ASP A 1 86 ? -0.100 8.936 -2.434 1.00 98.31 86 ASP A C 1
ATOM 672 O O . ASP A 1 86 ? 0.041 9.617 -1.417 1.00 98.31 86 ASP A O 1
ATOM 676 N N . LEU A 1 87 ? -0.887 7.859 -2.464 1.00 97.06 87 LEU A N 1
ATOM 677 C CA . LEU A 1 87 ? -1.627 7.381 -1.299 1.00 97.06 87 LEU A CA 1
ATOM 678 C C . LEU A 1 87 ? -0.689 7.021 -0.140 1.00 97.06 87 LEU A C 1
ATOM 680 O O . LEU A 1 87 ? -0.960 7.371 1.007 1.00 97.06 87 LEU A O 1
ATOM 684 N N . GLY A 1 88 ? 0.423 6.340 -0.427 1.00 97.19 88 GLY A N 1
ATOM 685 C CA . GLY A 1 88 ? 1.450 6.025 0.565 1.00 97.19 88 GLY A CA 1
ATOM 686 C C . GLY A 1 88 ? 2.002 7.283 1.235 1.00 97.19 88 GLY A C 1
ATOM 687 O O . GLY A 1 88 ? 2.012 7.367 2.462 1.00 97.19 88 GLY A O 1
ATOM 688 N N . ARG A 1 89 ? 2.378 8.297 0.444 1.00 97.88 89 ARG A N 1
ATOM 689 C CA . ARG A 1 89 ? 2.851 9.595 0.955 1.00 97.88 89 ARG A CA 1
ATOM 690 C C . ARG A 1 89 ? 1.801 10.293 1.816 1.00 97.88 89 ARG A C 1
ATOM 692 O O . ARG A 1 89 ? 2.132 10.795 2.885 1.00 97.88 89 ARG A O 1
ATOM 699 N N . GLN A 1 90 ? 0.538 10.289 1.390 1.00 95.94 90 GLN A N 1
ATOM 700 C CA . GLN A 1 90 ? -0.566 10.869 2.162 1.00 95.94 90 GLN A CA 1
ATOM 701 C C . GLN A 1 90 ? -0.734 10.177 3.519 1.00 95.94 90 GLN A C 1
ATOM 703 O O . GLN A 1 90 ? -0.865 10.850 4.539 1.00 95.94 90 GLN A O 1
ATOM 708 N N . ARG A 1 91 ? -0.676 8.840 3.557 1.00 95.38 91 ARG A N 1
ATOM 709 C CA . ARG A 1 91 ? -0.768 8.070 4.809 1.00 95.38 91 ARG A CA 1
ATOM 710 C C . ARG A 1 91 ? 0.417 8.331 5.728 1.00 95.38 91 ARG A C 1
ATOM 712 O O . ARG A 1 91 ? 0.222 8.507 6.925 1.00 95.38 91 ARG A O 1
ATOM 719 N N . VAL A 1 92 ? 1.629 8.404 5.182 1.00 96.56 92 VAL A N 1
ATOM 720 C CA . VAL A 1 92 ? 2.823 8.742 5.967 1.00 96.56 92 VAL A CA 1
ATOM 721 C C . VAL A 1 92 ? 2.730 10.158 6.538 1.00 96.56 92 VAL A C 1
ATOM 723 O O . VAL A 1 92 ? 2.996 10.343 7.723 1.00 96.56 92 VAL A O 1
ATOM 726 N N . ALA A 1 93 ? 2.289 11.138 5.749 1.00 95.38 93 ALA A N 1
ATOM 727 C CA . ALA A 1 93 ? 2.083 12.505 6.227 1.00 95.38 93 ALA A CA 1
ATOM 728 C C . ALA A 1 93 ? 1.016 12.577 7.336 1.00 95.38 93 ALA A C 1
ATOM 730 O O . ALA A 1 93 ? 1.227 13.235 8.355 1.00 95.38 93 ALA A O 1
ATOM 731 N N . ALA A 1 94 ? -0.097 11.849 7.184 1.00 93.94 94 ALA A N 1
ATOM 732 C CA . ALA A 1 94 ? -1.120 11.740 8.221 1.00 93.94 94 ALA A CA 1
ATOM 733 C C . ALA A 1 94 ? -0.528 11.169 9.520 1.00 93.94 94 ALA A C 1
ATOM 735 O O . ALA A 1 94 ? -0.655 11.789 10.576 1.00 93.94 94 ALA A O 1
ATOM 736 N N . LEU A 1 95 ? 0.216 10.064 9.429 1.00 95.12 95 LEU A N 1
ATOM 737 C CA . LEU A 1 95 ? 0.896 9.443 10.568 1.00 95.12 95 LEU A CA 1
ATOM 738 C C . LEU A 1 95 ? 1.870 10.400 11.272 1.00 95.12 95 LEU A C 1
ATOM 740 O O . LEU A 1 95 ? 1.878 10.470 12.498 1.00 95.12 95 LEU A O 1
ATOM 744 N N . GLN A 1 96 ? 2.652 11.176 10.516 1.00 94.12 96 GLN A N 1
ATOM 745 C CA . GLN A 1 96 ? 3.562 12.191 11.068 1.00 94.12 96 GLN A CA 1
ATOM 746 C C . GLN A 1 96 ? 2.822 13.298 11.831 1.00 94.12 96 GLN A C 1
ATOM 748 O O . GLN A 1 96 ? 3.352 13.839 12.797 1.00 94.12 96 GLN A O 1
ATOM 753 N N . SER A 1 97 ? 1.592 13.613 11.424 1.00 92.38 97 SER A N 1
ATOM 754 C CA . SER A 1 97 ? 0.714 14.564 12.116 1.00 92.38 97 SER A CA 1
ATOM 755 C C . SER A 1 97 ? -0.104 13.945 13.263 1.00 92.38 97 SER A C 1
ATOM 757 O O . SER A 1 97 ? -0.961 14.615 13.835 1.00 92.38 97 SER A O 1
ATOM 759 N N . GLY A 1 98 ? 0.134 12.672 13.604 1.00 91.12 98 GLY A N 1
ATOM 760 C CA . GLY A 1 98 ? -0.628 11.946 14.626 1.00 91.12 98 GLY A CA 1
ATOM 761 C C . GLY A 1 98 ? -2.047 11.562 14.190 1.00 91.12 98 GLY A C 1
ATOM 762 O O . GLY A 1 98 ? -2.885 11.235 15.029 1.00 91.12 98 GLY A O 1
ATOM 763 N N . GLN A 1 99 ? -2.331 11.613 12.888 1.00 89.12 99 GLN A N 1
ATOM 764 C CA . GLN A 1 99 ? -3.611 11.242 12.296 1.00 89.12 99 GLN A CA 1
ATOM 765 C C . GLN A 1 99 ? -3.585 9.804 11.769 1.00 89.12 99 GLN A C 1
ATOM 767 O O . GLN A 1 99 ? -2.538 9.233 11.465 1.00 89.12 99 GLN A O 1
ATOM 772 N N . ALA A 1 100 ? -4.776 9.225 11.640 1.00 81.19 100 ALA A N 1
ATOM 773 C CA . ALA A 1 100 ? -4.993 7.887 11.110 1.00 81.19 100 ALA A CA 1
ATOM 774 C C . ALA A 1 100 ? -5.761 7.948 9.788 1.00 81.19 100 ALA A C 1
ATOM 776 O O . ALA A 1 100 ? -6.399 8.954 9.479 1.00 81.19 100 ALA A O 1
ATOM 777 N N . VAL A 1 101 ? -5.777 6.838 9.044 1.00 83.38 101 VAL A N 1
ATOM 778 C CA . VAL A 1 101 ? -6.738 6.675 7.949 1.00 83.38 101 VAL A CA 1
ATOM 779 C C . VAL A 1 101 ? -8.148 6.780 8.525 1.00 83.38 101 VAL A C 1
ATOM 781 O O . VAL A 1 101 ? -8.546 5.997 9.385 1.00 83.38 101 VAL A O 1
ATOM 784 N N . GLU A 1 102 ? -8.913 7.760 8.058 1.00 84.62 102 GLU A N 1
ATOM 785 C CA . GLU A 1 102 ? -10.278 7.951 8.532 1.00 84.62 102 GLU A CA 1
ATOM 786 C C . GLU A 1 102 ? -11.192 6.812 8.064 1.00 84.62 102 GLU A C 1
ATOM 788 O O . GLU A 1 102 ? -11.107 6.349 6.925 1.00 84.62 102 GLU A O 1
ATOM 793 N N . HIS A 1 103 ? -12.147 6.408 8.895 1.00 86.56 103 HIS A N 1
ATOM 794 C CA . HIS A 1 103 ? -13.172 5.423 8.541 1.00 86.56 103 HIS A CA 1
ATOM 795 C C . HIS A 1 103 ? -14.493 6.121 8.185 1.00 86.56 103 HIS A C 1
ATOM 797 O O . HIS A 1 103 ? -15.495 6.012 8.888 1.00 86.56 103 HIS A O 1
ATOM 803 N N . THR A 1 104 ? -14.468 6.878 7.089 1.00 87.19 104 THR A N 1
ATOM 804 C CA . THR A 1 104 ? -15.614 7.606 6.519 1.00 87.19 104 THR A CA 1
ATOM 805 C C . THR A 1 104 ? -16.298 6.817 5.399 1.00 87.19 104 THR A C 1
ATOM 807 O O . THR A 1 104 ? -15.769 5.804 4.942 1.00 87.19 104 THR A O 1
ATOM 810 N N . GLN A 1 105 ? -17.487 7.265 4.973 1.00 90.31 105 GLN A N 1
ATOM 811 C CA . GLN A 1 105 ? -18.255 6.656 3.878 1.00 90.31 105 GLN A CA 1
ATOM 812 C C . GLN A 1 105 ? -17.381 6.392 2.639 1.00 90.31 105 GLN A C 1
ATOM 814 O O . GLN A 1 105 ? -16.562 7.227 2.259 1.00 90.31 105 GLN A O 1
ATOM 819 N N . GLY A 1 106 ? -17.632 5.262 1.974 1.00 91.19 106 GLY A N 1
ATOM 820 C CA . GLY A 1 106 ? -16.953 4.857 0.743 1.00 91.19 106 GLY A CA 1
ATOM 821 C C . GLY A 1 106 ? -16.012 3.677 0.951 1.00 91.19 106 GLY A C 1
ATOM 822 O O . GLY A 1 106 ? -15.943 3.085 2.033 1.00 91.19 106 GLY A O 1
ATOM 823 N N . ARG A 1 107 ? -15.325 3.293 -0.121 1.00 92.81 107 ARG A N 1
ATOM 824 C CA . ARG A 1 107 ? -14.389 2.175 -0.157 1.00 92.81 107 ARG A CA 1
ATOM 825 C C . ARG A 1 107 ? -12.953 2.649 -0.009 1.00 92.81 107 ARG A C 1
ATOM 827 O O . ARG A 1 107 ? -12.547 3.659 -0.583 1.00 92.81 107 ARG A O 1
ATOM 834 N N . LYS A 1 108 ? -12.195 1.879 0.768 1.00 93.75 108 LYS A N 1
ATOM 835 C CA . LYS A 1 108 ? -10.769 2.092 1.040 1.00 93.75 108 LYS A CA 1
ATOM 836 C C . LYS A 1 108 ? -10.033 0.763 0.984 1.00 93.75 108 LYS A C 1
ATOM 838 O O . LYS A 1 108 ? -10.641 -0.283 1.232 1.00 93.75 108 LYS A O 1
ATOM 843 N N . ALA A 1 109 ? -8.751 0.796 0.646 1.00 95.25 109 ALA A N 1
ATOM 844 C CA . ALA A 1 109 ? -7.851 -0.345 0.721 1.00 95.25 109 ALA A CA 1
ATOM 845 C C . ALA A 1 109 ? -7.015 -0.257 1.998 1.00 95.25 109 ALA A C 1
ATOM 847 O O . ALA A 1 109 ? -6.313 0.725 2.220 1.00 95.25 109 ALA A O 1
ATOM 848 N N . LEU A 1 110 ? -7.060 -1.291 2.823 1.00 95.31 110 LEU A N 1
ATOM 849 C CA . LEU A 1 110 ? -6.343 -1.370 4.090 1.00 95.31 110 LEU A CA 1
ATOM 850 C C . LEU A 1 110 ? -5.470 -2.625 4.116 1.00 95.31 110 LEU A C 1
ATOM 852 O O . LEU A 1 110 ? -5.588 -3.508 3.260 1.00 95.31 110 LEU A O 1
ATOM 856 N N . ALA A 1 111 ? -4.595 -2.697 5.106 1.00 96.12 111 ALA A N 1
ATOM 857 C CA . ALA A 1 111 ? -3.668 -3.789 5.309 1.00 96.12 111 ALA A CA 1
ATOM 858 C C . ALA A 1 111 ? -4.015 -4.581 6.568 1.00 96.12 111 ALA A C 1
ATOM 860 O O . ALA A 1 111 ? -4.371 -4.037 7.613 1.00 96.12 111 ALA A O 1
ATOM 861 N N . TYR A 1 112 ? -3.887 -5.899 6.473 1.00 96.50 112 TYR A N 1
ATOM 862 C CA . TYR A 1 112 ? -3.834 -6.782 7.629 1.00 96.50 112 TYR A CA 1
ATOM 863 C C . TYR A 1 112 ? -2.476 -7.475 7.656 1.00 96.50 112 TYR A C 1
ATOM 865 O O . TYR A 1 112 ? -2.127 -8.160 6.698 1.00 96.50 112 TYR A O 1
ATOM 873 N N . ARG A 1 113 ? -1.712 -7.327 8.740 1.00 97.19 113 ARG A N 1
ATOM 874 C CA . ARG A 1 113 ? -0.498 -8.118 8.953 1.00 97.19 113 ARG A CA 1
ATOM 875 C C . ARG A 1 113 ? -0.853 -9.467 9.567 1.00 97.19 113 ARG A C 1
ATOM 877 O O . ARG A 1 113 ? -1.369 -9.555 10.683 1.00 97.19 113 ARG A O 1
ATOM 884 N N . SER A 1 114 ? -0.587 -10.524 8.813 1.00 96.50 114 SER A N 1
ATOM 885 C CA . SER A 1 114 ? -0.806 -11.904 9.223 1.00 96.50 114 SER A CA 1
ATOM 886 C C . SER A 1 114 ? 0.093 -12.269 10.399 1.00 96.50 114 SER A C 1
ATOM 888 O O . SER A 1 114 ? 1.309 -12.145 10.336 1.00 96.50 114 SER A O 1
ATOM 890 N N . ARG A 1 115 ? -0.499 -12.803 11.469 1.00 96.12 115 ARG A N 1
ATOM 891 C CA . ARG A 1 115 ? 0.261 -13.324 12.622 1.00 96.12 115 ARG A CA 1
ATOM 892 C C . ARG A 1 115 ? 0.942 -14.666 12.344 1.00 96.12 115 ARG A C 1
ATOM 894 O O . ARG A 1 115 ? 1.680 -15.148 13.194 1.00 96.12 115 ARG A O 1
ATOM 901 N N . ILE A 1 116 ? 0.634 -15.297 11.210 1.00 97.19 116 ILE A N 1
ATOM 902 C CA . ILE A 1 116 ? 1.147 -16.624 10.852 1.00 97.19 116 ILE A CA 1
ATOM 903 C C . ILE A 1 116 ? 2.526 -16.497 10.200 1.00 97.19 116 ILE A C 1
ATOM 905 O O . ILE A 1 116 ? 3.417 -17.286 10.497 1.00 97.19 116 ILE A O 1
ATOM 909 N N . ASP A 1 117 ? 2.692 -15.514 9.317 1.00 97.06 117 ASP A N 1
ATOM 910 C CA . ASP A 1 117 ? 3.859 -15.386 8.437 1.00 97.06 117 ASP A CA 1
ATOM 911 C C . ASP A 1 117 ? 4.338 -13.938 8.244 1.00 97.06 117 ASP A C 1
ATOM 913 O O . ASP A 1 117 ? 5.183 -13.676 7.392 1.00 97.06 117 ASP A O 1
ATOM 917 N N . ASP A 1 118 ? 3.792 -12.996 9.015 1.00 94.81 118 ASP A N 1
ATOM 918 C CA . ASP A 1 118 ? 4.080 -11.559 8.941 1.00 94.81 118 ASP A CA 1
ATOM 919 C C . ASP A 1 118 ? 3.770 -10.908 7.579 1.00 94.81 118 ASP A C 1
ATOM 921 O O . ASP A 1 118 ? 4.151 -9.768 7.306 1.00 94.81 118 ASP A O 1
ATOM 925 N N . SER A 1 119 ? 3.034 -11.605 6.705 1.00 95.38 119 SER A N 1
ATOM 926 C CA . SER A 1 119 ? 2.639 -11.049 5.416 1.00 95.38 119 SER A CA 1
ATOM 927 C C . SER A 1 119 ? 1.633 -9.913 5.605 1.00 95.38 119 SER A C 1
ATOM 929 O O . SER A 1 119 ? 0.622 -10.060 6.292 1.00 95.38 119 SER A O 1
ATOM 931 N N . LEU A 1 120 ? 1.865 -8.772 4.949 1.00 97.00 120 LEU A N 1
ATOM 932 C CA . LEU A 1 120 ? 0.790 -7.803 4.731 1.00 97.00 120 LEU A CA 1
ATOM 933 C C . LEU A 1 120 ? -0.234 -8.421 3.766 1.00 97.00 120 LEU A C 1
ATOM 935 O O . LEU A 1 120 ? 0.117 -9.084 2.792 1.00 97.00 120 LEU A O 1
ATOM 939 N N . GLN A 1 121 ? -1.516 -8.251 4.024 1.00 96.12 121 GLN A N 1
ATOM 940 C CA . GLN A 1 121 ? -2.581 -8.791 3.190 1.00 96.12 121 GLN A CA 1
ATOM 941 C C . GLN A 1 121 ? -3.544 -7.650 2.881 1.00 96.12 121 GLN A C 1
ATOM 943 O O . GLN A 1 121 ? -4.174 -7.125 3.804 1.00 96.12 121 GLN A O 1
ATOM 948 N N . PRO A 1 122 ? -3.625 -7.206 1.614 1.00 96.62 122 PRO A N 1
ATOM 949 C CA . PRO A 1 122 ? -4.523 -6.129 1.246 1.00 96.62 122 PRO A CA 1
ATOM 950 C C . PRO A 1 122 ? -5.974 -6.602 1.328 1.00 96.62 122 PRO A C 1
ATOM 952 O O . PRO A 1 122 ? -6.328 -7.670 0.828 1.00 96.62 122 PRO A O 1
ATOM 955 N N . TYR A 1 123 ? -6.834 -5.771 1.901 1.00 96.56 123 TYR A N 1
ATOM 956 C CA . TYR A 1 123 ? -8.282 -5.934 1.834 1.00 96.56 123 TYR A CA 1
ATOM 957 C C . TYR A 1 123 ? -8.947 -4.594 1.527 1.00 96.56 123 TYR A C 1
ATOM 959 O O . TYR A 1 123 ? -8.348 -3.534 1.678 1.00 96.56 123 TYR A O 1
ATOM 967 N N . SER A 1 124 ? -10.196 -4.631 1.063 1.00 95.44 124 SER A N 1
ATOM 968 C CA . SER A 1 124 ? -10.986 -3.422 0.835 1.00 95.44 124 SER A CA 1
ATOM 969 C C . SER A 1 124 ? -12.196 -3.425 1.753 1.00 95.44 124 SER A C 1
ATOM 971 O O . SER A 1 124 ? -12.927 -4.414 1.809 1.00 95.44 124 SER A O 1
ATOM 973 N N . VAL A 1 125 ? -12.410 -2.314 2.453 1.00 94.56 125 VAL A N 1
ATOM 974 C CA . VAL A 1 125 ? -13.583 -2.092 3.300 1.00 94.56 125 VAL A CA 1
ATOM 975 C C . VAL A 1 125 ? -14.449 -1.009 2.673 1.00 94.56 125 VAL A C 1
ATOM 977 O O . VAL A 1 125 ? -13.936 0.024 2.255 1.00 94.56 125 VAL A O 1
ATOM 980 N N . GLY A 1 126 ? -15.753 -1.264 2.570 1.00 94.50 126 GLY A N 1
ATOM 981 C CA . GLY A 1 126 ? -16.748 -0.288 2.133 1.00 94.50 126 GLY A CA 1
ATOM 982 C C . GLY A 1 126 ? -17.630 0.112 3.304 1.00 94.50 126 GLY A C 1
ATOM 983 O O . GLY A 1 126 ? -18.255 -0.755 3.914 1.00 94.50 126 GLY A O 1
ATOM 984 N N . LEU A 1 127 ? -17.679 1.405 3.613 1.00 93.50 127 LEU A N 1
ATOM 985 C CA . LEU A 1 127 ? -18.476 1.942 4.709 1.00 93.50 127 LEU A CA 1
ATOM 986 C C . LEU A 1 127 ? -19.720 2.662 4.162 1.00 93.50 127 LEU A C 1
ATOM 988 O O . LEU A 1 127 ? -19.603 3.460 3.226 1.00 93.50 127 LEU A O 1
ATOM 992 N N . PRO A 1 128 ? -20.918 2.377 4.704 1.00 92.44 128 PRO A N 1
ATOM 993 C CA . PRO A 1 128 ? -22.166 2.942 4.203 1.00 92.44 128 PRO A CA 1
ATOM 994 C C . PRO A 1 128 ? -22.310 4.436 4.543 1.00 92.44 128 PRO A C 1
ATOM 996 O O . PRO A 1 128 ? -21.613 4.949 5.425 1.00 92.44 128 PRO A O 1
ATOM 999 N N . PRO A 1 129 ? -23.252 5.145 3.894 1.00 91.38 129 PRO A N 1
ATOM 1000 C CA . PRO A 1 129 ? -23.592 6.511 4.271 1.00 91.38 129 PRO A CA 1
ATOM 1001 C C . PRO A 1 129 ? -23.991 6.641 5.743 1.00 91.38 129 PRO A C 1
ATOM 1003 O O . PRO A 1 129 ? -24.709 5.795 6.283 1.00 91.38 129 PRO A O 1
ATOM 1006 N N . GLY A 1 130 ? -23.505 7.703 6.391 1.00 88.56 130 GLY A N 1
ATOM 1007 C CA . GLY A 1 130 ? -23.743 7.974 7.812 1.00 88.56 130 GLY A CA 1
ATOM 1008 C C . GLY A 1 130 ? -23.007 7.038 8.777 1.00 88.56 130 GLY A C 1
ATOM 1009 O O . GLY A 1 130 ? -23.338 7.018 9.959 1.00 88.56 130 GLY A O 1
ATOM 1010 N N . TYR A 1 131 ? -22.028 6.245 8.312 1.00 90.19 131 TYR A N 1
ATOM 1011 C CA . TYR A 1 131 ? -21.252 5.357 9.189 1.00 90.19 131 TYR A CA 1
ATOM 1012 C C . TYR A 1 131 ? -20.532 6.120 10.312 1.00 90.19 131 TYR A C 1
ATOM 1014 O O . TYR A 1 131 ? -20.591 5.692 11.461 1.00 90.19 131 TYR A O 1
ATOM 1022 N N . ALA A 1 132 ? -19.903 7.256 9.993 1.00 85.25 132 ALA A N 1
ATOM 1023 C CA . ALA A 1 132 ? -19.139 8.053 10.957 1.00 85.25 132 ALA A CA 1
ATOM 1024 C C . ALA A 1 132 ? -20.023 8.707 12.039 1.00 85.25 132 ALA A C 1
ATOM 1026 O O . ALA A 1 132 ? -19.604 8.828 13.187 1.00 85.25 132 ALA A O 1
ATOM 1027 N N . ASP A 1 133 ? -21.262 9.066 11.691 1.00 85.38 133 ASP A N 1
ATOM 1028 C CA . ASP A 1 133 ? -22.193 9.759 12.592 1.00 85.38 133 ASP A CA 1
ATOM 1029 C C . ASP A 1 133 ? -23.021 8.787 13.452 1.00 85.38 133 ASP A C 1
ATOM 1031 O O . ASP A 1 133 ? -23.578 9.160 14.486 1.00 85.38 133 ASP A O 1
ATOM 1035 N N . ALA A 1 134 ? -23.106 7.515 13.049 1.00 81.44 134 ALA A N 1
ATOM 1036 C CA . ALA A 1 134 ? -23.938 6.498 13.688 1.00 81.44 134 ALA A CA 1
ATOM 1037 C C . ALA A 1 134 ? -23.227 5.798 14.862 1.00 81.44 134 ALA A C 1
ATOM 1039 O O . ALA A 1 134 ? -23.062 4.572 14.868 1.00 81.44 134 ALA A O 1
ATOM 1040 N N . GLN A 1 135 ? -22.822 6.572 15.873 1.00 77.50 135 GLN A N 1
ATOM 1041 C CA . GLN A 1 135 ? -22.164 6.041 17.073 1.00 77.50 135 GLN A CA 1
ATOM 1042 C C . GLN A 1 135 ? -23.007 4.937 17.737 1.00 77.50 135 GLN A C 1
ATOM 1044 O O . GLN A 1 135 ? -24.207 5.085 17.959 1.00 77.50 135 GLN A O 1
ATOM 1049 N N . GLY A 1 136 ? -22.379 3.796 18.038 1.00 82.19 136 GLY A N 1
ATOM 1050 C CA . GLY A 1 136 ? -23.026 2.650 18.693 1.00 82.19 136 GLY A CA 1
ATOM 1051 C C . GLY A 1 136 ? -23.902 1.773 17.787 1.00 82.19 136 GLY A C 1
ATOM 1052 O O . GLY A 1 136 ? -24.317 0.690 18.211 1.00 82.19 136 GLY A O 1
ATOM 1053 N N . LYS A 1 137 ? -24.153 2.168 16.532 1.00 90.81 137 LYS A N 1
ATOM 1054 C CA . LYS A 1 137 ? -24.895 1.337 15.578 1.00 90.81 137 LYS A CA 1
ATOM 1055 C C . LYS A 1 137 ? -24.038 0.160 15.115 1.00 90.81 137 LYS A C 1
ATOM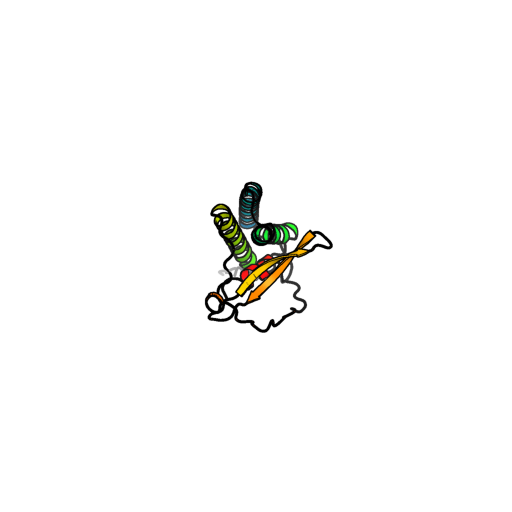 1057 O O . LYS A 1 137 ? -22.932 0.332 14.607 1.00 90.81 137 LYS A O 1
ATOM 1062 N N . ARG A 1 138 ? -24.583 -1.053 15.221 1.00 90.69 138 ARG A N 1
ATOM 1063 C CA . ARG A 1 138 ? -23.998 -2.241 14.590 1.00 90.69 138 ARG A CA 1
ATOM 1064 C C . ARG A 1 138 ? -24.462 -2.335 13.143 1.00 90.69 138 ARG A C 1
ATOM 1066 O O . ARG A 1 138 ? -25.650 -2.193 12.857 1.00 90.69 138 ARG A O 1
ATOM 1073 N N . TRP A 1 139 ? -23.523 -2.604 12.247 1.00 91.25 139 TRP A N 1
ATOM 1074 C CA . TRP A 1 139 ? -23.789 -2.826 10.831 1.00 91.25 139 TRP A CA 1
ATOM 1075 C C . TRP A 1 139 ? -23.577 -4.306 10.500 1.00 91.25 139 TRP A C 1
ATOM 1077 O O . TRP A 1 139 ? -22.679 -4.925 11.078 1.00 91.25 139 TRP A O 1
ATOM 1087 N N . PRO A 1 140 ? -24.382 -4.901 9.603 1.00 94.81 140 PRO A N 1
ATOM 1088 C CA . PRO A 1 140 ? -24.079 -6.231 9.096 1.00 94.81 140 PRO A CA 1
ATOM 1089 C C . PRO A 1 140 ? -22.748 -6.201 8.336 1.00 94.81 140 PRO A C 1
ATOM 1091 O O . PRO A 1 140 ? -22.492 -5.291 7.545 1.00 94.81 140 PRO A O 1
ATOM 1094 N N . LEU A 1 141 ? -21.906 -7.208 8.567 1.00 95.56 141 LEU A N 1
ATOM 1095 C CA . LEU A 1 141 ? -20.683 -7.408 7.798 1.00 95.56 141 LEU A CA 1
ATOM 1096 C C . LEU A 1 141 ? -20.983 -8.332 6.619 1.00 95.56 141 LEU A C 1
ATOM 1098 O O . LEU A 1 141 ? -21.318 -9.500 6.805 1.00 95.56 141 LEU A O 1
ATOM 1102 N N . HIS A 1 142 ? -20.817 -7.811 5.408 1.00 96.25 142 HIS A N 1
ATOM 1103 C CA . HIS A 1 142 ? -20.868 -8.603 4.186 1.00 96.25 142 HIS A CA 1
ATOM 1104 C C . HIS A 1 142 ? -19.441 -8.899 3.724 1.00 96.25 142 HIS A C 1
ATOM 1106 O O . HIS A 1 142 ? -18.719 -7.992 3.311 1.00 96.25 142 HIS A O 1
ATOM 1112 N N . LEU A 1 143 ? -19.033 -10.167 3.799 1.00 96.44 143 LEU A N 1
ATOM 1113 C CA . LEU A 1 143 ? -17.727 -10.612 3.319 1.00 96.44 143 LEU A CA 1
ATOM 1114 C C . LEU A 1 143 ? -17.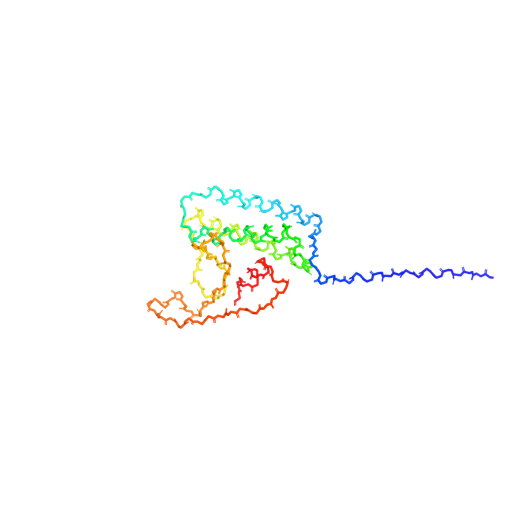817 -10.989 1.839 1.00 96.44 143 LEU A C 1
ATOM 1116 O O . LEU A 1 143 ? -18.571 -11.886 1.466 1.00 96.44 143 LEU A O 1
ATOM 1120 N N . VAL A 1 144 ? -17.024 -10.320 1.004 1.00 94.69 144 VAL A N 1
ATOM 1121 C CA . VAL A 1 144 ? -16.925 -10.609 -0.429 1.00 94.69 144 VAL A CA 1
ATOM 1122 C C . VAL A 1 144 ? -15.536 -11.151 -0.722 1.00 94.69 144 VAL A C 1
ATOM 1124 O O . VAL A 1 144 ? -14.541 -10.453 -0.538 1.00 94.69 144 VAL A O 1
ATOM 1127 N N . LEU A 1 145 ? -15.478 -12.393 -1.197 1.00 95.00 145 LEU A N 1
ATOM 1128 C CA . LEU A 1 145 ? -14.246 -13.032 -1.647 1.00 95.00 145 LEU A CA 1
ATOM 1129 C C . LEU A 1 145 ? -14.180 -12.942 -3.170 1.00 95.00 145 LEU A C 1
ATOM 1131 O O . LEU A 1 145 ? -15.133 -13.309 -3.860 1.00 95.00 145 LEU A O 1
ATOM 1135 N N . HIS A 1 146 ? -13.077 -12.421 -3.701 1.00 90.38 146 HIS A N 1
ATOM 1136 C CA . HIS A 1 146 ? -12.910 -12.305 -5.145 1.00 90.38 146 HIS A CA 1
ATOM 1137 C C . HIS A 1 146 ? -12.472 -13.641 -5.767 1.00 90.38 146 HIS A C 1
ATOM 1139 O O . HIS A 1 146 ? -11.841 -14.478 -5.123 1.00 90.38 146 HIS A O 1
ATOM 1145 N N . GLY A 1 147 ? -12.795 -13.831 -7.047 1.00 93.19 147 GLY A N 1
ATOM 1146 C CA . GLY A 1 147 ? -12.308 -14.963 -7.836 1.00 93.19 147 GLY A CA 1
ATOM 1147 C C . GLY A 1 147 ? -10.871 -14.771 -8.330 1.00 93.19 147 GLY A C 1
ATOM 1148 O O . GLY A 1 147 ? -10.212 -13.767 -8.047 1.00 93.19 147 GLY A O 1
ATOM 1149 N N . ARG A 1 148 ? -10.384 -15.729 -9.125 1.00 93.50 148 ARG A N 1
ATOM 1150 C CA . ARG A 1 148 ? -9.073 -15.631 -9.780 1.00 93.50 148 ARG A CA 1
ATOM 1151 C C . ARG A 1 148 ? -9.054 -14.478 -10.787 1.00 93.50 148 ARG A C 1
ATOM 1153 O O . ARG A 1 148 ? -9.929 -14.387 -11.643 1.00 93.50 148 ARG A O 1
ATOM 1160 N N . ASN A 1 149 ? -8.000 -13.670 -10.736 1.00 91.81 149 ASN A N 1
ATOM 1161 C CA . ASN A 1 149 ? -7.695 -12.658 -11.741 1.00 91.81 149 ASN A CA 1
ATOM 1162 C C . ASN A 1 149 ? -6.177 -12.606 -11.959 1.00 91.81 149 ASN A C 1
ATOM 1164 O O . ASN A 1 149 ? -5.446 -12.141 -11.092 1.00 91.81 149 ASN A O 1
ATOM 1168 N N . GLY A 1 150 ? -5.715 -13.101 -13.111 1.00 90.62 150 GLY A N 1
ATOM 1169 C CA . GLY A 1 150 ? -4.285 -13.211 -13.425 1.00 90.62 150 GLY A CA 1
ATOM 1170 C C . GLY A 1 150 ? -3.571 -11.875 -13.644 1.00 90.62 150 GLY A C 1
ATOM 1171 O O . GLY A 1 150 ? -2.350 -11.854 -13.643 1.00 90.62 150 GLY A O 1
ATOM 1172 N N . SER A 1 151 ? -4.311 -10.774 -13.811 1.00 92.81 151 SER A N 1
ATOM 1173 C CA . SER A 1 151 ? -3.744 -9.428 -13.958 1.00 92.81 151 SER A CA 1
ATOM 1174 C C . SER A 1 151 ? -3.974 -8.540 -12.729 1.00 92.81 151 SER A C 1
ATOM 1176 O O . SER A 1 151 ? -3.765 -7.327 -12.807 1.00 92.81 151 SER A O 1
ATOM 1178 N N . LEU A 1 152 ? -4.486 -9.099 -11.624 1.00 94.38 152 LEU A N 1
ATOM 1179 C CA . LEU A 1 152 ? -4.723 -8.360 -10.384 1.00 94.38 152 LEU A CA 1
ATOM 1180 C C . LEU A 1 152 ? -3.424 -8.257 -9.585 1.00 94.38 152 LEU A C 1
ATOM 1182 O O . LEU A 1 152 ? -3.073 -9.159 -8.833 1.00 94.38 152 LEU A O 1
ATOM 1186 N N . THR A 1 153 ? -2.742 -7.128 -9.731 1.00 97.06 153 THR A N 1
ATOM 1187 C CA . THR A 1 153 ? -1.617 -6.746 -8.871 1.00 97.06 153 THR A CA 1
ATOM 1188 C C . THR A 1 153 ? -2.124 -5.998 -7.640 1.00 97.06 153 THR A C 1
ATOM 1190 O O . THR A 1 153 ? -3.200 -5.389 -7.685 1.00 97.06 153 THR A O 1
ATOM 1193 N N . GLU A 1 154 ? -1.333 -5.953 -6.564 1.00 97.38 154 GLU A N 1
ATOM 1194 C CA . GLU A 1 154 ? -1.653 -5.141 -5.375 1.00 97.38 154 GLU A CA 1
ATOM 1195 C C . GLU A 1 154 ? -1.876 -3.668 -5.734 1.00 97.38 154 GLU A C 1
ATOM 1197 O O . GLU A 1 154 ? -2.800 -3.039 -5.224 1.00 97.38 154 GLU A O 1
ATOM 1202 N N . VAL A 1 155 ? -1.099 -3.137 -6.686 1.00 98.12 155 VAL A N 1
ATOM 1203 C CA . VAL A 1 155 ? -1.274 -1.769 -7.192 1.00 98.12 155 VAL A CA 1
ATOM 1204 C C . VAL A 1 155 ? -2.664 -1.570 -7.790 1.00 98.12 155 VAL A C 1
ATOM 1206 O O . VAL A 1 155 ? -3.371 -0.630 -7.426 1.00 98.12 155 VAL A O 1
ATOM 1209 N N . SER A 1 156 ? -3.084 -2.469 -8.684 1.00 96.75 156 SER A N 1
ATOM 1210 C CA . SER A 1 156 ? -4.402 -2.375 -9.318 1.00 96.75 156 SER A CA 1
ATOM 1211 C C . SER A 1 156 ? -5.554 -2.604 -8.335 1.00 96.75 156 SER A C 1
ATOM 1213 O O . SER A 1 156 ? -6.617 -2.002 -8.489 1.00 96.75 156 SER A O 1
ATOM 1215 N N . PHE A 1 157 ? -5.336 -3.422 -7.300 1.00 96.94 157 PHE A N 1
ATOM 1216 C CA . PHE A 1 157 ? -6.290 -3.631 -6.217 1.00 96.94 157 PHE A CA 1
ATOM 1217 C C . PHE A 1 157 ? -6.487 -2.355 -5.390 1.00 96.94 157 PHE A C 1
ATOM 1219 O O . PHE A 1 157 ? -7.621 -1.903 -5.237 1.00 96.94 157 PHE A O 1
ATOM 1226 N N . ILE A 1 158 ? -5.395 -1.754 -4.905 1.00 97.25 158 ILE A N 1
ATOM 1227 C CA . ILE A 1 158 ? -5.429 -0.557 -4.052 1.00 97.25 158 ILE A CA 1
ATOM 1228 C C . ILE A 1 158 ? -6.045 0.615 -4.817 1.00 97.25 158 ILE A C 1
ATOM 1230 O O . ILE A 1 158 ? -7.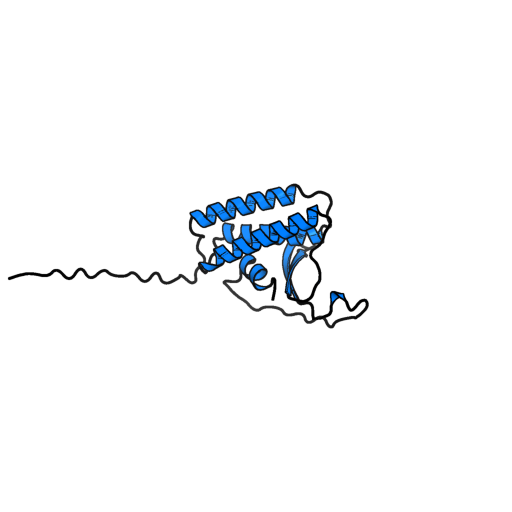064 1.160 -4.395 1.00 97.25 158 ILE A O 1
ATOM 1234 N N . ALA A 1 159 ? -5.502 0.943 -5.993 1.00 96.25 159 ALA A N 1
ATOM 1235 C CA . ALA A 1 159 ? -6.013 2.041 -6.814 1.00 96.25 159 ALA A CA 1
ATOM 1236 C C . ALA A 1 159 ? -7.464 1.804 -7.278 1.00 96.25 159 ALA A C 1
ATOM 1238 O O . ALA A 1 159 ? -8.222 2.743 -7.505 1.00 96.25 159 ALA A O 1
ATOM 1239 N N . GLY A 1 160 ? -7.872 0.539 -7.420 1.00 93.00 160 GLY A N 1
ATOM 1240 C CA . GLY A 1 160 ? -9.234 0.163 -7.779 1.00 93.00 160 GLY A CA 1
ATOM 1241 C C . GLY A 1 160 ? -10.240 0.246 -6.628 1.00 93.00 160 GLY A C 1
ATOM 1242 O O . GLY A 1 160 ? -11.441 0.287 -6.909 1.00 93.00 160 GLY A O 1
ATOM 1243 N N . ALA A 1 161 ? -9.782 0.243 -5.378 1.00 89.12 161 ALA A N 1
ATOM 1244 C CA . ALA A 1 161 ? -10.617 0.250 -4.183 1.00 89.12 161 ALA A CA 1
ATOM 1245 C C . ALA A 1 161 ? -10.784 1.644 -3.567 1.00 89.12 161 ALA A C 1
ATOM 1247 O O . ALA A 1 161 ? -11.842 1.903 -3.002 1.00 89.12 161 ALA A O 1
ATOM 1248 N N . GLU A 1 162 ? -9.779 2.512 -3.671 1.00 83.94 162 GLU A N 1
ATOM 1249 C CA . GLU A 1 162 ? -9.806 3.853 -3.082 1.00 83.94 162 GLU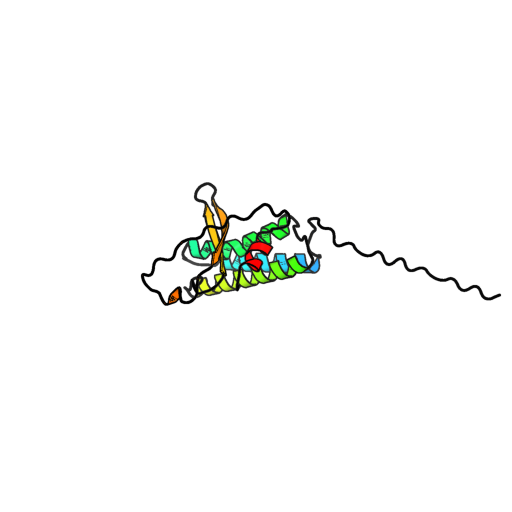 A CA 1
ATOM 1250 C C . GLU A 1 162 ? -10.800 4.801 -3.769 1.00 83.94 162 GLU A C 1
ATOM 1252 O O . GLU A 1 162 ? -10.830 4.915 -4.997 1.00 83.94 162 GLU A O 1
ATOM 1257 N N . GLY A 1 163 ? -11.591 5.521 -2.966 1.00 67.50 163 GLY A N 1
ATOM 1258 C CA . GLY A 1 163 ? -12.415 6.650 -3.420 1.00 67.50 163 GLY A CA 1
ATOM 1259 C C . GLY A 1 163 ? -13.674 6.283 -4.215 1.00 67.50 163 GLY A C 1
ATOM 1260 O O . GLY A 1 163 ? -14.213 7.141 -4.915 1.00 67.50 163 GLY A O 1
ATOM 1261 N N . LYS A 1 164 ? -14.136 5.030 -4.129 1.00 61.22 164 LYS A N 1
ATOM 1262 C CA . LYS A 1 164 ? -15.377 4.540 -4.760 1.00 61.22 164 LYS A CA 1
ATOM 1263 C C . LYS A 1 164 ? -16.476 4.288 -3.742 1.00 61.22 164 LYS A C 1
ATOM 1265 O O . LYS A 1 164 ? -17.655 4.480 -4.095 1.00 61.22 164 LYS A O 1
#

Radius of gyration: 21.09 Å; chains: 1; bounding box: 38×31×87 Å

pLDDT: mean 89.34, std 14.82, range [40.84, 98.88]

Secondary structure (DSSP, 8-state):
-----------------SS-BPPPHHHHHHHHHHHHHHHHHHHH--S--HHHHHHHHHHHHHHHHHHHHTB--STHHHHHHHHHHHHHHHHHHHHHTT------SEEEEEEEE-TTT--EEEEEEEE-TTTTT-TT-------------TT--HHHHHHHHTT-

Sequence (164 aa):
MRMQLLGMTCCLLWTASAMAQPAPEPDRIRLEQGLEELSTQLKSLGEVSAVQRDDAELCARAVRMILKHEEFFKPSYVKLADQVLDLGRQRVAALQSGQAVEHTQGRKALAYRSRIDDSLQPYSVGLPPGYADAQGKRWPLHLVLHGRNGSLTEVSFIAGAEGK

Foldseek 3Di:
DDDDDDPDPPPPPPDQDQDQAAQPPVLLVVLVVLLVVLVVLLVPQDDFDPQLSLFLVLLSVLSVVCNVRSLCSDNCLSVLNVVSSVVSVVSSVCSVVVHGDDPAAFKAWGWDQDPVPRDTDIDMDGDHPCNVVPPPDDDDDDDDDDDDDPSDGSSCVRSVGPPD